Protein AF-A0A969G945-F1 (afdb_monomer_lite)

Radius of gyration: 23.34 Å; chains: 1; bounding box: 26×36×84 Å

Secondary structure (DSSP, 8-state):
-EE-HHHHHHHH---HHHHHHHHHTTSS-BTTTEEEETTTEEEEEHHHHHHHHHSTT-HHHHHHHHHHHHHHSGGGSPP-----------------

pLDDT: mean 87.3, std 15.82, range [42.25, 98.0]

Sequence (96 aa):
MFSNKQEIIQKIGLSASTLKRLRLSGQWIENIHWVRVGSRKIVYNHDLVMDWLVNQHDPNSHQKAIENYLTSLPSNKPKKSGRKPSPVQAVKGGGK

Foldseek 3Di:
DKDFLVVLCVVPVDDSVVVVCCVVVCVDPEPQQWHDDPDDGIIGDNVLVVQCVVCVVPVPSSVVVSVVVVCPDPVNDPDPPPPDDDDDDDDDDDDD

Structure (mmCIF, N/CA/C/O backbone):
data_AF-A0A969G945-F1
#
_entry.id   AF-A0A969G945-F1
#
loop_
_atom_site.group_PDB
_atom_site.id
_atom_site.type_symbol
_atom_site.label_atom_id
_atom_site.label_alt_id
_atom_site.label_comp_id
_atom_site.label_asym_id
_atom_site.label_entity_id
_atom_site.label_seq_id
_atom_site.pdbx_PDB_ins_code
_atom_site.Cartn_x
_atom_site.Cartn_y
_atom_site.Cartn_z
_atom_site.occupancy
_atom_site.B_iso_or_equiv
_atom_site.auth_seq_id
_atom_site.auth_comp_id
_atom_site.auth_asym_id
_atom_site.auth_atom_id
_atom_site.pdbx_PDB_model_num
ATOM 1 N N . MET A 1 1 ? 3.140 4.689 9.043 1.00 85.25 1 MET A N 1
ATOM 2 C CA . MET A 1 1 ? 2.575 6.061 8.858 1.00 85.25 1 MET A CA 1
ATOM 3 C C . MET A 1 1 ? 1.930 6.177 7.476 1.00 85.25 1 MET A C 1
ATOM 5 O O . MET A 1 1 ? 2.389 5.504 6.563 1.00 85.25 1 MET A O 1
ATOM 9 N N . PHE A 1 2 ? 0.893 7.007 7.291 1.00 94.62 2 PHE A N 1
ATOM 10 C CA . PHE A 1 2 ? 0.301 7.237 5.962 1.00 94.62 2 PHE A CA 1
ATOM 11 C C . PHE A 1 2 ? 0.907 8.454 5.258 1.00 94.62 2 PHE A C 1
ATOM 13 O O . PHE A 1 2 ? 1.147 9.479 5.892 1.00 94.62 2 PHE A O 1
ATOM 20 N N . SER A 1 3 ? 1.105 8.352 3.945 1.00 95.69 3 SER A N 1
ATOM 21 C CA . SER A 1 3 ? 1.666 9.422 3.113 1.00 95.69 3 SER A CA 1
ATOM 22 C C . SER A 1 3 ? 0.857 9.620 1.834 1.00 95.69 3 SER A C 1
ATOM 24 O O . SER A 1 3 ? 0.246 8.689 1.306 1.00 95.69 3 SER A O 1
ATOM 26 N N . ASN A 1 4 ? 0.826 10.848 1.322 1.00 96.19 4 ASN A N 1
ATOM 27 C CA . ASN A 1 4 ? 0.191 11.146 0.045 1.00 96.19 4 ASN A CA 1
ATOM 28 C C . ASN A 1 4 ? 1.058 10.681 -1.143 1.00 96.19 4 ASN A C 1
ATOM 30 O O . ASN A 1 4 ? 2.181 10.207 -0.978 1.00 96.19 4 ASN A O 1
ATOM 34 N N . LYS A 1 5 ? 0.527 10.819 -2.365 1.00 94.69 5 LYS A N 1
ATOM 35 C CA . LYS A 1 5 ? 1.205 10.388 -3.598 1.00 94.69 5 LYS A CA 1
ATOM 36 C C . LYS A 1 5 ? 2.599 11.008 -3.775 1.00 94.69 5 LYS A C 1
ATOM 38 O O . LYS A 1 5 ? 3.507 10.296 -4.171 1.00 94.69 5 LYS A O 1
ATOM 43 N N . GLN A 1 6 ? 2.763 12.307 -3.540 1.00 96.06 6 GLN A N 1
ATOM 44 C CA . GLN A 1 6 ? 4.055 12.970 -3.752 1.00 96.06 6 GLN A CA 1
ATOM 45 C C . GLN A 1 6 ? 5.076 12.522 -2.709 1.00 96.06 6 GLN A C 1
ATOM 47 O O . GLN A 1 6 ? 6.192 12.153 -3.057 1.00 96.06 6 GLN A O 1
ATOM 52 N N . GLU A 1 7 ? 4.652 12.460 -1.447 1.00 96.62 7 GLU A N 1
ATOM 53 C CA . GLU A 1 7 ? 5.502 12.005 -0.347 1.00 96.62 7 GLU A CA 1
ATOM 54 C C . GLU A 1 7 ? 5.991 10.570 -0.561 1.00 96.62 7 GLU A C 1
ATOM 56 O O . GLU A 1 7 ? 7.174 10.293 -0.388 1.00 96.62 7 GLU A O 1
ATOM 61 N N . ILE A 1 8 ? 5.108 9.643 -0.955 1.00 96.69 8 ILE A N 1
ATOM 62 C CA . ILE A 1 8 ? 5.522 8.248 -1.136 1.00 96.69 8 ILE A CA 1
ATOM 63 C C . ILE A 1 8 ? 6.482 8.098 -2.321 1.00 96.69 8 ILE A C 1
ATOM 65 O O . ILE A 1 8 ? 7.463 7.377 -2.194 1.00 96.69 8 ILE A O 1
ATOM 69 N N . ILE A 1 9 ? 6.262 8.824 -3.428 1.00 96.75 9 ILE A N 1
ATOM 70 C CA . ILE A 1 9 ? 7.167 8.834 -4.593 1.00 96.75 9 ILE A CA 1
ATOM 71 C C . ILE A 1 9 ? 8.567 9.281 -4.175 1.00 96.75 9 ILE A C 1
ATOM 73 O O . ILE A 1 9 ? 9.544 8.625 -4.525 1.00 96.75 9 ILE A O 1
ATOM 77 N N . GLN A 1 10 ? 8.661 10.363 -3.397 1.00 95.94 10 GLN A N 1
ATOM 78 C CA . GLN A 1 10 ? 9.942 10.869 -2.904 1.00 95.94 10 GLN A CA 1
ATOM 79 C C . GLN A 1 10 ? 10.648 9.869 -1.985 1.00 95.94 10 GLN A C 1
ATOM 81 O O . GLN A 1 10 ? 11.866 9.755 -2.037 1.00 95.94 10 GLN A O 1
ATOM 86 N N . LYS A 1 11 ? 9.894 9.131 -1.164 1.00 94.38 11 LYS A N 1
ATOM 87 C CA . LYS A 1 11 ? 10.463 8.165 -0.218 1.00 94.38 11 LYS A CA 1
ATOM 88 C C . LYS A 1 11 ? 10.934 6.872 -0.878 1.00 94.38 11 LYS A C 1
ATOM 90 O O . LYS A 1 11 ? 11.972 6.355 -0.490 1.00 94.38 11 LYS A O 1
ATOM 95 N N . ILE A 1 12 ? 10.170 6.337 -1.832 1.00 94.19 12 ILE A N 1
ATOM 96 C CA . ILE A 1 12 ? 10.427 4.999 -2.395 1.00 94.19 12 ILE A CA 1
ATOM 97 C C . ILE A 1 12 ? 11.090 5.026 -3.776 1.00 94.19 12 ILE A C 1
ATOM 99 O O . ILE A 1 12 ? 11.437 3.978 -4.310 1.00 94.19 12 ILE A O 1
ATOM 103 N N . GLY A 1 13 ? 11.200 6.201 -4.402 1.00 94.62 13 GLY A N 1
ATOM 104 C CA . GLY A 1 13 ? 11.812 6.366 -5.724 1.00 94.62 13 GLY A CA 1
ATOM 105 C C . GLY A 1 13 ? 10.995 5.803 -6.895 1.00 94.62 13 GLY A C 1
ATOM 106 O O . GLY A 1 13 ? 11.464 5.806 -8.031 1.00 94.62 13 GLY A O 1
ATOM 107 N N . LEU A 1 14 ? 9.765 5.328 -6.665 1.00 94.44 14 LEU A N 1
ATOM 108 C CA . LEU A 1 14 ? 8.891 4.826 -7.728 1.00 94.44 14 LEU A CA 1
ATOM 109 C C . LEU A 1 14 ? 8.068 5.945 -8.362 1.00 94.44 14 LEU A C 1
ATOM 111 O O . LEU A 1 14 ? 7.539 6.818 -7.681 1.00 94.44 14 LEU A O 1
ATOM 115 N N . SER A 1 15 ? 7.868 5.863 -9.678 1.00 96.50 15 SER A N 1
ATOM 116 C CA . SER A 1 15 ? 7.040 6.824 -10.411 1.00 96.50 15 SER A CA 1
ATOM 117 C C . SER A 1 15 ? 5.551 6.732 -10.045 1.00 96.50 15 SER A C 1
ATOM 119 O O . SER A 1 15 ? 5.032 5.669 -9.693 1.00 96.50 15 SER A O 1
ATOM 121 N N . ALA A 1 16 ? 4.811 7.828 -10.245 1.00 95.94 16 ALA A N 1
ATOM 122 C CA . ALA A 1 16 ? 3.353 7.842 -10.091 1.00 95.94 16 ALA A CA 1
ATOM 123 C C . ALA A 1 16 ? 2.649 6.786 -10.967 1.00 95.94 16 ALA A C 1
ATOM 125 O O . ALA A 1 16 ? 1.649 6.194 -10.548 1.00 95.94 16 ALA A O 1
ATOM 126 N N . SER A 1 17 ? 3.174 6.547 -12.172 1.00 97.62 17 SER A N 1
ATOM 127 C CA . SER A 1 17 ? 2.675 5.536 -13.106 1.00 97.62 17 SER A CA 1
ATOM 128 C C . SER A 1 17 ? 2.865 4.126 -12.550 1.00 97.62 17 SER A C 1
ATOM 130 O O . SER A 1 17 ? 1.941 3.316 -12.612 1.00 97.62 17 SER A O 1
ATOM 132 N N . THR A 1 18 ? 4.015 3.858 -11.923 1.00 96.88 18 THR A N 1
ATOM 133 C CA . THR A 1 18 ? 4.294 2.591 -11.235 1.00 96.88 18 THR A CA 1
ATOM 134 C C . THR A 1 18 ? 3.317 2.369 -10.085 1.00 96.88 18 THR A C 1
ATOM 136 O O . THR A 1 18 ? 2.683 1.320 -10.036 1.00 96.88 18 THR A O 1
ATOM 139 N N . LEU A 1 19 ? 3.098 3.369 -9.220 1.00 96.31 19 LEU A N 1
ATOM 140 C CA . LEU A 1 19 ? 2.116 3.268 -8.130 1.00 96.31 19 LEU A CA 1
ATOM 141 C C . LEU A 1 19 ? 0.709 2.962 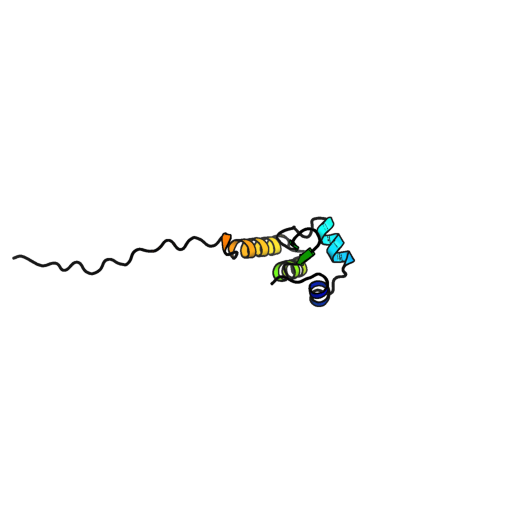-8.651 1.00 96.31 19 LEU A C 1
ATOM 143 O O . LEU A 1 19 ? -0.011 2.142 -8.089 1.00 96.31 19 LEU A O 1
ATOM 147 N N . LYS A 1 20 ? 0.294 3.630 -9.735 1.00 96.31 20 LYS A N 1
ATOM 148 C CA . LYS A 1 20 ? -1.003 3.372 -10.370 1.00 96.31 20 LYS A CA 1
ATOM 149 C C . LYS A 1 20 ? -1.080 1.932 -10.877 1.00 96.31 20 LYS A C 1
ATOM 151 O O . LYS A 1 20 ? -2.082 1.276 -10.617 1.00 96.31 20 LYS A O 1
ATOM 156 N N . ARG A 1 21 ? -0.035 1.442 -11.550 1.00 97.62 21 ARG A N 1
ATOM 157 C CA . ARG A 1 21 ? 0.033 0.064 -12.048 1.00 97.62 21 ARG A CA 1
ATOM 158 C C . ARG A 1 21 ? -0.079 -0.949 -10.911 1.00 97.62 21 ARG A C 1
ATOM 160 O O . ARG A 1 21 ? -0.935 -1.812 -11.006 1.00 97.62 21 ARG A O 1
ATOM 167 N N . LEU A 1 22 ? 0.711 -0.805 -9.844 1.00 96.31 22 LEU A N 1
ATOM 168 C CA . LEU A 1 22 ? 0.712 -1.725 -8.695 1.00 96.31 22 LEU A CA 1
ATOM 169 C C . LEU A 1 22 ? -0.662 -1.817 -8.014 1.00 96.31 22 LEU A C 1
ATOM 171 O O . LEU A 1 22 ? -1.092 -2.900 -7.625 1.00 96.31 22 LEU A O 1
ATOM 175 N N . ARG A 1 23 ? -1.381 -0.691 -7.913 1.00 96.12 23 ARG A N 1
ATOM 176 C CA . ARG A 1 23 ? -2.751 -0.672 -7.377 1.00 96.12 23 ARG A CA 1
ATOM 177 C C . ARG A 1 23 ? -3.758 -1.328 -8.316 1.00 96.12 23 ARG A C 1
ATOM 179 O O . ARG A 1 23 ? -4.610 -2.077 -7.859 1.00 96.12 23 ARG A O 1
ATOM 186 N N . LEU A 1 24 ? -3.691 -1.024 -9.613 1.00 96.12 24 LEU A N 1
ATOM 187 C CA . LEU A 1 24 ? -4.656 -1.537 -10.591 1.00 96.12 24 LEU A CA 1
ATOM 188 C C . LEU A 1 24 ? -4.425 -3.009 -10.946 1.00 96.12 24 LEU A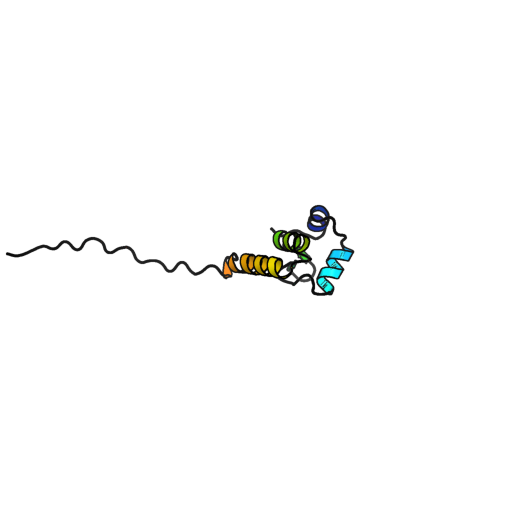 C 1
ATOM 190 O O . LEU A 1 24 ? -5.374 -3.682 -11.326 1.00 96.12 24 LEU A O 1
ATOM 194 N N . SER A 1 25 ? -3.196 -3.512 -10.817 1.00 96.00 25 SER A N 1
ATOM 195 C CA . SER A 1 25 ? -2.880 -4.927 -11.034 1.00 96.00 25 SER A CA 1
ATOM 196 C C . SER A 1 25 ? -3.232 -5.821 -9.845 1.00 96.00 25 SER A C 1
ATOM 198 O O . SER A 1 25 ? -3.131 -7.037 -9.964 1.00 96.00 25 SER A O 1
ATOM 200 N N . GLY A 1 26 ? -3.596 -5.244 -8.695 1.00 93.62 26 GLY A N 1
ATOM 201 C CA . GLY A 1 26 ? -3.874 -5.991 -7.467 1.00 93.62 26 GLY A CA 1
ATOM 202 C C . GLY A 1 26 ? -2.630 -6.421 -6.684 1.00 93.62 26 GLY A C 1
ATOM 203 O O . GLY A 1 26 ? -2.775 -7.022 -5.626 1.00 93.62 26 GLY A O 1
ATOM 204 N N . GLN A 1 27 ? -1.419 -6.074 -7.140 1.00 94.25 27 GLN A N 1
ATOM 205 C CA . GLN A 1 27 ? -0.192 -6.330 -6.370 1.00 94.25 27 GLN A CA 1
ATOM 206 C C . GLN A 1 27 ? -0.191 -5.557 -5.047 1.00 94.25 27 GLN A C 1
ATOM 208 O O . GLN A 1 27 ? 0.289 -6.055 -4.035 1.00 94.25 27 GLN A O 1
ATOM 213 N N . TRP A 1 28 ? -0.757 -4.346 -5.046 1.00 96.19 28 TRP A N 1
ATOM 214 C CA . TRP A 1 28 ? -0.991 -3.566 -3.836 1.00 96.19 28 TRP A CA 1
ATOM 215 C C . TRP A 1 28 ? -2.462 -3.579 -3.444 1.00 96.19 28 TRP A C 1
ATOM 217 O O . TRP A 1 28 ? -3.317 -2.972 -4.095 1.00 96.19 28 TRP A O 1
ATOM 227 N N . ILE A 1 29 ? -2.721 -4.221 -2.313 1.00 96.25 29 ILE A N 1
ATOM 228 C CA . ILE A 1 29 ? -4.053 -4.444 -1.754 1.00 96.25 29 ILE A CA 1
ATOM 229 C C . ILE A 1 29 ? -4.604 -3.153 -1.123 1.00 96.25 29 ILE A C 1
ATOM 231 O O . ILE A 1 29 ? -3.914 -2.487 -0.339 1.00 96.25 29 ILE A O 1
ATOM 235 N N . GLU A 1 30 ? -5.851 -2.803 -1.458 1.00 96.38 30 GLU A N 1
ATOM 236 C CA . GLU A 1 30 ? -6.586 -1.701 -0.822 1.00 96.38 30 GLU A CA 1
ATOM 237 C C . GLU A 1 30 ? -6.832 -2.003 0.665 1.00 96.38 30 GLU A C 1
ATOM 239 O O . GLU A 1 30 ? -7.022 -3.148 1.060 1.00 96.38 30 GLU A O 1
ATOM 244 N N . ASN A 1 31 ? -6.805 -0.974 1.507 1.00 95.44 31 ASN A N 1
ATOM 245 C CA . ASN A 1 31 ? -6.831 -1.039 2.973 1.00 95.44 31 ASN A CA 1
ATOM 246 C C . ASN A 1 31 ? -5.591 -1.653 3.641 1.00 95.44 31 ASN A C 1
ATOM 248 O O . ASN A 1 31 ? -5.494 -1.632 4.865 1.00 95.44 31 ASN A O 1
ATOM 252 N N . ILE A 1 32 ? -4.615 -2.112 2.855 1.00 96.44 32 ILE A N 1
ATOM 253 C CA . ILE A 1 32 ? -3.332 -2.629 3.344 1.00 96.44 32 ILE A CA 1
ATOM 254 C C . ILE A 1 32 ? -2.201 -1.687 2.925 1.00 96.44 32 ILE A C 1
ATOM 256 O O . ILE A 1 32 ? -1.602 -1.012 3.760 1.00 96.44 32 ILE A O 1
ATOM 260 N N . HIS A 1 33 ? -1.960 -1.580 1.617 1.00 97.62 33 HIS A N 1
ATOM 261 C CA . HIS A 1 33 ? -0.888 -0.767 1.034 1.00 97.62 33 HIS A CA 1
ATOM 262 C C . HIS A 1 33 ? -1.331 0.668 0.768 1.00 97.62 33 HIS A C 1
ATOM 264 O O . HIS A 1 33 ? -0.537 1.607 0.803 1.00 97.62 33 HIS A O 1
ATOM 270 N N . TRP A 1 34 ? -2.612 0.850 0.465 1.00 97.44 34 TRP A N 1
ATOM 271 C CA . TRP A 1 34 ? -3.199 2.144 0.162 1.00 97.44 34 TRP A CA 1
ATOM 272 C C . TRP A 1 34 ? -4.658 2.175 0.591 1.00 97.44 34 TRP A C 1
ATOM 274 O O . TRP A 1 34 ? -5.322 1.148 0.635 1.00 97.44 34 TRP A O 1
ATOM 284 N N . VAL A 1 35 ? -5.160 3.364 0.898 1.00 96.25 35 VAL A N 1
ATOM 285 C CA . VAL A 1 35 ? -6.538 3.590 1.338 1.00 96.25 35 VAL A CA 1
ATOM 286 C C . VAL A 1 35 ? -7.115 4.743 0.535 1.00 96.25 35 VAL A C 1
ATOM 288 O O . VAL A 1 35 ? -6.430 5.746 0.288 1.00 96.25 35 VAL A O 1
ATOM 291 N N . ARG A 1 36 ? -8.385 4.631 0.147 1.00 95.12 36 ARG A N 1
ATOM 292 C CA . ARG A 1 36 ? -9.142 5.750 -0.406 1.00 95.12 36 ARG A CA 1
ATOM 293 C C . ARG A 1 36 ? -9.774 6.569 0.722 1.00 95.12 36 ARG A C 1
ATOM 295 O O . ARG A 1 36 ? -10.568 6.067 1.507 1.00 95.12 36 ARG A O 1
ATOM 302 N N . VAL A 1 37 ? -9.431 7.851 0.794 1.00 94.06 37 VAL A N 1
ATOM 303 C CA . VAL A 1 37 ? -9.994 8.809 1.752 1.00 94.06 37 VAL A CA 1
ATOM 304 C C . VAL A 1 37 ? -10.993 9.692 1.004 1.00 94.06 37 VAL A C 1
ATOM 306 O O . VAL A 1 37 ? -10.620 10.614 0.277 1.00 94.06 37 VAL A O 1
ATOM 309 N N . GLY A 1 38 ? -12.282 9.384 1.140 1.00 89.88 38 GLY A N 1
ATOM 310 C CA . GLY A 1 38 ? -13.349 10.040 0.379 1.00 89.88 38 GLY A CA 1
ATOM 311 C C . GLY A 1 38 ? -13.363 9.634 -1.100 1.00 89.88 38 GLY A C 1
ATOM 312 O O . GLY A 1 38 ? -12.890 8.567 -1.473 1.00 89.88 38 GLY A O 1
ATOM 313 N N . SER A 1 39 ? -13.910 10.477 -1.977 1.00 85.50 39 SER A N 1
ATOM 314 C CA . SER A 1 39 ? -14.113 10.101 -3.387 1.00 85.50 39 SER A CA 1
ATOM 315 C C . SER A 1 39 ? -12.824 10.079 -4.220 1.00 85.50 39 SER A C 1
ATOM 317 O O . SER A 1 39 ? -12.680 9.254 -5.126 1.00 85.50 39 SER A O 1
ATOM 319 N N . ARG A 1 40 ? -11.873 10.979 -3.923 1.00 84.44 40 ARG A N 1
ATOM 320 C CA . ARG A 1 40 ? -10.743 11.287 -4.823 1.00 84.44 40 ARG A CA 1
ATOM 321 C C . ARG A 1 40 ? -9.348 11.150 -4.213 1.00 84.44 40 ARG A C 1
ATOM 323 O O . ARG A 1 40 ? -8.379 11.105 -4.968 1.00 84.44 40 ARG A O 1
ATOM 330 N N . LYS A 1 41 ? -9.206 11.109 -2.885 1.00 93.44 41 LYS A N 1
ATOM 331 C CA . LYS A 1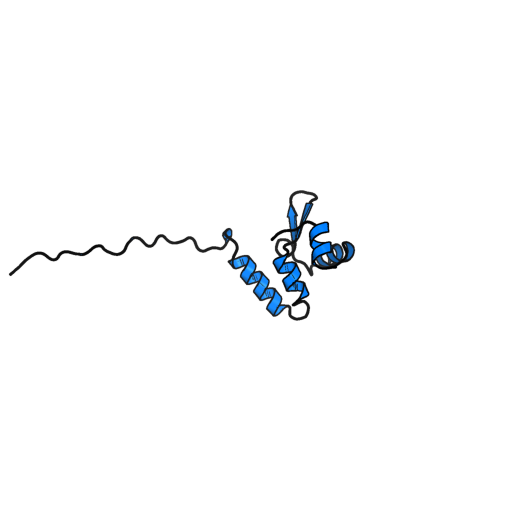 41 ? -7.883 11.102 -2.244 1.00 93.44 41 LYS A CA 1
ATOM 332 C C . LYS A 1 41 ? -7.432 9.671 -1.975 1.00 93.44 41 LYS A C 1
ATOM 334 O O . LYS A 1 41 ? -8.206 8.856 -1.491 1.00 93.44 41 LYS A O 1
ATOM 339 N N . ILE A 1 42 ? -6.169 9.384 -2.270 1.00 95.75 42 I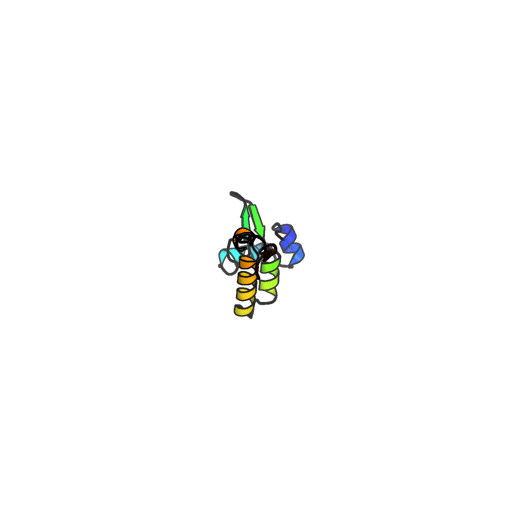LE A N 1
ATOM 340 C CA . ILE A 1 42 ? -5.511 8.120 -1.931 1.00 95.75 42 ILE A CA 1
ATOM 341 C C . ILE A 1 42 ? -4.316 8.436 -1.042 1.00 95.75 42 ILE A C 1
ATOM 343 O O . ILE A 1 42 ? -3.550 9.359 -1.333 1.00 95.75 42 ILE A O 1
ATOM 347 N N . VAL A 1 43 ? -4.169 7.661 0.024 1.00 97.12 43 VAL A N 1
ATOM 348 C CA . VAL A 1 43 ? -3.004 7.673 0.911 1.00 97.12 43 VAL A CA 1
ATOM 349 C C . VAL A 1 43 ? -2.384 6.284 0.940 1.00 97.12 43 VAL A C 1
ATOM 351 O O . VAL A 1 43 ? -3.080 5.289 0.756 1.00 97.12 43 VAL A O 1
ATOM 354 N N . TYR A 1 44 ? -1.078 6.218 1.148 1.00 98.00 44 TYR A N 1
ATOM 355 C CA . TYR A 1 44 ? -0.294 4.989 1.119 1.00 98.00 44 TYR A CA 1
ATOM 356 C C . TYR A 1 44 ? 0.200 4.659 2.516 1.00 98.00 44 TYR A C 1
ATOM 358 O O . TYR A 1 44 ? 0.664 5.553 3.224 1.00 98.00 44 TYR A O 1
ATOM 366 N N . ASN A 1 45 ? 0.102 3.392 2.901 1.00 97.06 45 ASN A N 1
ATOM 367 C CA . ASN A 1 45 ? 0.698 2.882 4.122 1.00 97.06 45 ASN A CA 1
ATOM 368 C C . ASN A 1 45 ? 2.196 2.696 3.884 1.00 97.06 45 ASN A C 1
ATOM 370 O O . ASN A 1 45 ? 2.616 1.753 3.218 1.00 97.06 45 ASN A O 1
ATOM 374 N N . HIS A 1 46 ? 2.990 3.627 4.401 1.00 94.88 46 HIS A N 1
ATOM 375 C CA . HIS A 1 46 ? 4.426 3.666 4.163 1.00 94.88 46 HIS A CA 1
ATOM 376 C C . HIS A 1 46 ? 5.125 2.370 4.577 1.00 94.88 46 HIS A C 1
ATOM 378 O O . HIS A 1 46 ? 5.969 1.874 3.839 1.00 94.88 46 HIS A O 1
ATOM 384 N N . ASP A 1 47 ? 4.744 1.814 5.726 1.00 95.00 47 ASP A N 1
ATOM 385 C CA . ASP A 1 47 ? 5.470 0.704 6.339 1.00 95.00 47 ASP A CA 1
ATOM 386 C C . ASP A 1 47 ? 5.298 -0.570 5.502 1.00 95.00 47 ASP A C 1
ATOM 388 O O . ASP A 1 47 ? 6.278 -1.229 5.173 1.00 95.00 47 ASP A O 1
ATOM 392 N N . LEU A 1 48 ? 4.072 -0.850 5.048 1.00 97.06 48 LEU A N 1
ATOM 393 C CA . LEU A 1 48 ? 3.804 -2.013 4.198 1.00 97.06 48 LEU A CA 1
ATOM 394 C C . LEU A 1 48 ? 4.266 -1.832 2.754 1.00 97.06 48 LEU A C 1
ATOM 396 O O . LEU A 1 48 ? 4.678 -2.800 2.129 1.00 97.06 48 LEU A O 1
ATOM 400 N N . VAL A 1 49 ? 4.240 -0.610 2.218 1.00 96.50 49 VAL A N 1
ATOM 401 C CA . VAL A 1 49 ? 4.818 -0.342 0.893 1.00 96.50 49 VAL A CA 1
ATOM 402 C C . VAL A 1 49 ? 6.331 -0.576 0.896 1.00 96.50 49 VAL A C 1
ATOM 404 O O . VAL A 1 49 ? 6.851 -1.168 -0.046 1.00 96.50 49 VAL A O 1
ATOM 407 N N . MET A 1 50 ? 7.033 -0.128 1.938 1.00 95.44 50 MET A N 1
ATOM 408 C CA . MET A 1 50 ? 8.471 -0.366 2.083 1.00 95.44 50 MET A CA 1
ATOM 409 C C . MET A 1 50 ? 8.780 -1.845 2.307 1.00 95.44 50 MET A C 1
ATOM 411 O O . MET A 1 50 ? 9.672 -2.378 1.654 1.00 95.44 50 MET A O 1
ATOM 415 N N . ASP A 1 51 ? 8.022 -2.517 3.175 1.00 96.31 51 ASP A N 1
ATOM 416 C CA . ASP A 1 51 ? 8.181 -3.953 3.402 1.00 96.31 51 ASP A CA 1
ATOM 417 C C . ASP A 1 51 ? 7.983 -4.749 2.104 1.00 96.31 51 ASP A C 1
ATOM 419 O O . ASP A 1 51 ? 8.819 -5.579 1.757 1.00 96.31 51 ASP A O 1
ATOM 423 N N . TRP A 1 52 ? 6.950 -4.416 1.322 1.00 96.06 52 TRP A N 1
ATOM 424 C CA . TRP A 1 52 ? 6.714 -5.025 0.014 1.00 96.06 52 TRP A CA 1
ATOM 425 C C . TRP A 1 52 ? 7.907 -4.849 -0.930 1.00 96.06 52 TRP A C 1
ATOM 427 O O . TRP A 1 52 ? 8.263 -5.781 -1.638 1.00 96.06 52 TRP A O 1
ATOM 437 N N . LEU A 1 53 ? 8.554 -3.677 -0.940 1.00 94.50 53 LEU A N 1
ATOM 438 C CA . LEU A 1 53 ? 9.732 -3.438 -1.783 1.00 94.50 53 LEU A CA 1
ATOM 439 C C . LEU A 1 53 ? 10.931 -4.294 -1.376 1.00 94.50 53 LEU A C 1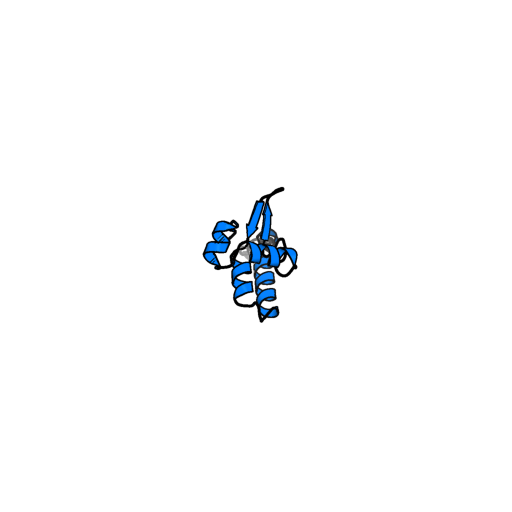
ATOM 441 O O . LEU A 1 53 ? 11.667 -4.757 -2.246 1.00 94.50 53 LEU A O 1
ATOM 445 N N . VAL A 1 54 ? 11.138 -4.508 -0.080 1.00 95.19 54 VAL A N 1
ATOM 446 C CA . VAL A 1 54 ? 12.223 -5.366 0.418 1.00 95.19 54 VAL A CA 1
ATOM 447 C C . VAL A 1 54 ? 11.911 -6.840 0.146 1.00 95.19 54 VAL A C 1
ATOM 449 O O . VAL A 1 54 ? 12.782 -7.585 -0.294 1.00 95.19 54 VAL A O 1
ATOM 452 N N . ASN A 1 55 ? 10.653 -7.239 0.333 1.00 95.12 55 ASN A N 1
ATOM 453 C CA . ASN A 1 55 ? 10.194 -8.626 0.278 1.00 95.12 55 ASN A CA 1
ATOM 454 C C . ASN A 1 55 ? 9.466 -8.979 -1.031 1.00 95.12 55 ASN A C 1
ATOM 456 O O . ASN A 1 55 ? 8.724 -9.955 -1.087 1.00 95.12 55 ASN A O 1
ATOM 460 N N . GLN A 1 56 ? 9.668 -8.224 -2.114 1.00 88.75 56 GLN A N 1
ATOM 461 C CA . GLN A 1 56 ? 8.949 -8.427 -3.386 1.00 88.75 56 GLN A CA 1
ATOM 462 C C . GLN A 1 56 ? 9.181 -9.814 -4.016 1.00 88.75 56 GLN A C 1
ATOM 464 O O . GLN A 1 56 ? 8.348 -10.295 -4.782 1.00 88.75 56 GLN A O 1
ATOM 469 N N . HIS A 1 57 ? 10.290 -10.473 -3.670 1.00 92.62 57 HIS A N 1
ATOM 470 C CA . HIS A 1 57 ? 10.609 -11.847 -4.076 1.00 92.62 57 HIS A CA 1
ATOM 471 C C . HIS A 1 57 ? 10.309 -12.894 -2.991 1.00 92.62 57 HIS A C 1
ATOM 473 O O . HIS A 1 57 ? 10.489 -14.085 -3.230 1.00 92.62 57 HIS A O 1
ATOM 479 N N . ASP A 1 58 ? 9.832 -12.464 -1.822 1.00 95.00 58 ASP A N 1
ATOM 480 C CA . ASP A 1 58 ? 9.422 -13.318 -0.709 1.00 95.00 58 ASP A CA 1
ATOM 481 C C . ASP A 1 58 ? 8.017 -12.917 -0.216 1.00 95.00 58 ASP A C 1
ATOM 483 O O . ASP A 1 58 ? 7.856 -12.232 0.804 1.00 95.00 58 ASP A O 1
ATOM 487 N N . PRO A 1 59 ? 6.964 -13.352 -0.934 1.00 92.56 59 PRO A N 1
ATOM 488 C CA . PRO A 1 59 ? 5.592 -13.006 -0.582 1.00 92.56 59 PRO A CA 1
ATOM 489 C C . PRO A 1 59 ? 5.184 -13.532 0.800 1.00 92.56 59 PRO A C 1
ATOM 491 O O . PRO A 1 59 ? 4.303 -12.949 1.427 1.00 92.56 59 PRO A O 1
ATOM 494 N N . ASN A 1 60 ? 5.825 -14.591 1.308 1.00 96.44 60 ASN A N 1
ATOM 495 C CA . ASN A 1 60 ? 5.513 -15.145 2.624 1.00 96.44 60 ASN A CA 1
ATOM 496 C C . ASN A 1 60 ? 5.999 -14.222 3.747 1.00 96.44 60 ASN A C 1
ATOM 498 O O . ASN A 1 60 ? 5.285 -14.015 4.729 1.00 96.44 60 ASN A O 1
ATOM 502 N N . SER A 1 61 ? 7.197 -13.649 3.610 1.00 96.62 61 SER A N 1
ATOM 503 C CA . SER A 1 61 ? 7.695 -12.653 4.566 1.00 96.62 61 SER A CA 1
ATOM 504 C C . SER A 1 61 ? 6.843 -11.390 4.544 1.00 96.62 61 SER A C 1
ATOM 506 O O . SER A 1 61 ? 6.453 -10.895 5.604 1.00 96.62 61 SER A O 1
ATOM 508 N N . HIS A 1 62 ? 6.449 -10.939 3.353 1.00 96.94 62 HIS A N 1
ATOM 509 C CA . HIS A 1 62 ? 5.543 -9.804 3.233 1.00 96.94 62 HIS A CA 1
ATOM 510 C C . HIS A 1 62 ? 4.162 -10.077 3.858 1.00 96.94 62 HIS A C 1
ATOM 512 O O . HIS A 1 62 ? 3.608 -9.238 4.569 1.00 96.94 62 HIS A O 1
ATOM 518 N N . GLN A 1 63 ? 3.621 -11.283 3.670 1.00 96.44 63 GLN A N 1
ATOM 519 C CA . GLN A 1 63 ? 2.352 -11.690 4.272 1.00 96.44 63 GLN A CA 1
ATOM 520 C C . GLN A 1 63 ? 2.399 -11.631 5.809 1.00 96.44 63 GLN A C 1
ATOM 522 O O . GLN A 1 63 ? 1.471 -11.116 6.436 1.00 96.44 63 GLN A O 1
ATOM 527 N N . LYS A 1 64 ? 3.509 -12.050 6.429 1.00 97.38 64 LYS A N 1
ATOM 528 C CA . LYS A 1 64 ? 3.712 -11.906 7.883 1.00 97.38 64 LYS A CA 1
ATOM 529 C C . LYS A 1 64 ? 3.721 -10.441 8.321 1.00 97.38 64 LYS A C 1
ATOM 531 O O . LYS A 1 64 ? 3.172 -10.109 9.371 1.00 97.38 64 LYS A O 1
ATOM 536 N N . ALA A 1 65 ? 4.318 -9.546 7.533 1.00 96.94 65 ALA A N 1
ATOM 537 C CA . ALA A 1 65 ? 4.297 -8.114 7.827 1.00 96.94 65 ALA A CA 1
ATOM 538 C C . ALA A 1 65 ? 2.867 -7.545 7.795 1.00 96.94 65 ALA A C 1
ATOM 540 O O . ALA A 1 65 ? 2.496 -6.765 8.677 1.00 96.94 65 ALA A O 1
ATOM 541 N N . ILE A 1 66 ? 2.037 -7.987 6.843 1.00 96.81 66 ILE A N 1
ATOM 542 C CA . ILE A 1 66 ? 0.610 -7.636 6.785 1.00 96.81 66 ILE A CA 1
ATOM 543 C C . ILE A 1 66 ? -0.124 -8.123 8.043 1.00 96.81 66 ILE A C 1
ATOM 545 O O . ILE A 1 66 ? -0.855 -7.351 8.663 1.00 96.81 66 ILE A O 1
ATOM 549 N N . GLU A 1 67 ? 0.075 -9.374 8.452 1.00 96.75 67 GLU A N 1
ATOM 550 C CA . GLU A 1 67 ? -0.561 -9.946 9.649 1.00 96.75 67 GLU A CA 1
ATOM 551 C C . GLU A 1 67 ? -0.164 -9.193 10.922 1.00 96.75 67 GLU A C 1
ATOM 553 O O . GLU A 1 67 ? -1.015 -8.821 11.735 1.00 96.75 67 GLU A O 1
ATOM 558 N N . ASN A 1 68 ? 1.123 -8.883 11.066 1.00 96.25 68 ASN A N 1
ATOM 559 C CA . ASN A 1 68 ? 1.633 -8.080 12.174 1.00 96.25 68 ASN A CA 1
ATOM 560 C C . ASN A 1 68 ? 1.016 -6.675 12.180 1.00 96.25 68 ASN A C 1
ATOM 562 O O . ASN A 1 68 ? 0.594 -6.176 13.225 1.00 96.25 68 ASN A O 1
ATOM 566 N N . TYR A 1 69 ? 0.896 -6.044 11.012 1.00 95.44 69 TYR A N 1
ATOM 567 C CA . TYR A 1 69 ? 0.212 -4.762 10.886 1.00 95.44 69 TYR A CA 1
ATOM 568 C C . TYR A 1 69 ? -1.251 -4.861 11.341 1.00 95.44 69 TYR A C 1
ATOM 570 O O . TYR A 1 69 ? -1.666 -4.100 12.216 1.00 95.44 69 TYR A O 1
ATOM 578 N N . LEU A 1 70 ? -2.013 -5.828 10.823 1.00 94.56 70 LEU A N 1
ATOM 579 C CA . LEU A 1 70 ? -3.433 -6.012 11.142 1.00 94.56 70 LEU A CA 1
ATOM 580 C C . LEU A 1 70 ? -3.681 -6.356 12.618 1.00 94.56 70 LEU A C 1
ATOM 582 O O . LEU A 1 70 ? -4.667 -5.905 13.202 1.00 94.56 70 LEU A O 1
ATOM 586 N N . THR A 1 71 ? -2.796 -7.128 13.246 1.00 94.56 71 THR A N 1
ATOM 587 C CA . THR A 1 71 ? -2.869 -7.446 14.684 1.00 94.56 71 THR A CA 1
ATOM 588 C C . THR A 1 71 ? -2.487 -6.258 15.566 1.00 94.56 71 THR A C 1
ATOM 590 O O . THR A 1 71 ? -3.051 -6.090 16.647 1.00 94.56 71 THR A O 1
ATOM 593 N N . SER A 1 72 ? -1.596 -5.378 15.099 1.00 91.94 72 SER A N 1
ATOM 594 C CA . SER A 1 72 ? -1.217 -4.159 15.826 1.00 91.94 72 SER A CA 1
ATOM 595 C C . SER A 1 72 ? -2.316 -3.085 15.865 1.00 91.94 72 SER A C 1
ATOM 597 O O . SER A 1 72 ? -2.286 -2.196 16.731 1.00 91.94 72 SER A O 1
ATOM 599 N N . LEU A 1 73 ? -3.291 -3.154 14.947 1.00 91.94 73 LEU A N 1
ATOM 600 C CA . LEU A 1 73 ? -4.360 -2.166 14.836 1.00 91.94 73 LEU A CA 1
ATOM 601 C C . LEU A 1 73 ? -5.167 -2.077 16.141 1.00 91.94 73 LEU A C 1
ATOM 603 O O . LEU A 1 73 ? -5.550 -3.106 16.697 1.00 91.94 73 LEU A O 1
ATOM 607 N N . PRO A 1 74 ? -5.511 -0.864 16.620 1.00 91.31 74 PRO A N 1
ATOM 608 C CA . PRO A 1 74 ? -6.314 -0.694 17.831 1.00 91.31 74 PRO A CA 1
ATOM 609 C C . PRO A 1 74 ? -7.626 -1.484 17.822 1.00 91.31 74 PRO A C 1
ATOM 611 O O . PRO A 1 74 ? -8.014 -2.017 18.856 1.00 91.31 74 PRO A O 1
ATOM 614 N N . SER A 1 75 ? -8.264 -1.606 16.654 1.00 89.69 75 SER A N 1
ATOM 615 C CA . SER A 1 75 ? -9.500 -2.372 16.466 1.00 89.69 75 SER A CA 1
ATOM 616 C C . SER A 1 75 ? -9.344 -3.871 16.731 1.00 89.69 75 SER A C 1
ATOM 618 O O . SER A 1 75 ? -10.332 -4.526 17.043 1.00 89.69 75 SER A O 1
ATOM 620 N N . ASN A 1 76 ? -8.126 -4.407 16.614 1.00 88.88 76 ASN A N 1
ATOM 621 C CA . ASN A 1 76 ? -7.822 -5.824 16.803 1.00 88.88 76 ASN A CA 1
ATOM 622 C C . ASN A 1 76 ? -7.118 -6.108 18.142 1.00 8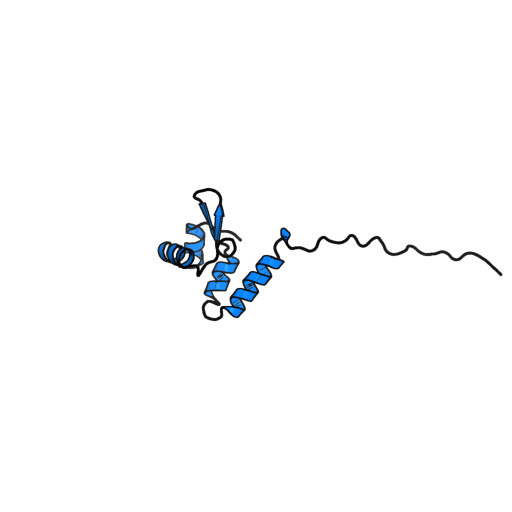8.88 76 ASN A C 1
ATOM 624 O O . ASN A 1 76 ? -6.783 -7.251 18.449 1.00 88.88 76 ASN A O 1
ATOM 628 N N . LYS A 1 77 ? -6.890 -5.078 18.972 1.00 84.00 77 LYS A N 1
ATOM 629 C CA . LYS A 1 77 ? -6.313 -5.279 20.303 1.00 84.00 77 LYS A CA 1
ATOM 630 C C . LYS A 1 77 ? -7.329 -6.008 21.184 1.00 84.00 77 LYS A C 1
ATOM 632 O O . LYS A 1 77 ? -8.476 -5.559 21.275 1.00 84.00 77 LYS A O 1
ATOM 637 N N . PRO A 1 78 ? -6.931 -7.086 21.884 1.00 80.62 78 PRO A N 1
ATOM 638 C CA . PRO A 1 78 ? -7.823 -7.753 22.815 1.00 80.62 78 PRO A CA 1
ATOM 639 C C . PRO A 1 78 ? -8.289 -6.734 23.856 1.00 80.62 78 PRO A C 1
ATOM 641 O O . PRO A 1 78 ? -7.480 -5.994 24.429 1.00 80.62 78 PRO A O 1
ATOM 644 N N . LYS A 1 79 ? -9.606 -6.672 24.091 1.00 75.38 79 LYS A N 1
ATOM 645 C CA . LYS A 1 79 ? -10.162 -5.858 25.176 1.00 75.38 79 LYS A CA 1
ATOM 646 C C . LYS A 1 79 ? -9.443 -6.291 26.445 1.00 75.38 79 LYS A C 1
ATOM 648 O O . LYS A 1 79 ? -9.490 -7.471 26.784 1.00 75.38 79 LYS A O 1
ATOM 653 N N . LYS A 1 80 ? -8.754 -5.363 27.120 1.00 67.75 80 LYS A N 1
ATOM 654 C CA . LYS A 1 80 ? -8.142 -5.626 28.426 1.00 67.75 80 LYS A CA 1
ATOM 655 C C . LYS A 1 80 ? -9.264 -6.114 29.339 1.00 67.75 80 LYS A C 1
ATOM 657 O O . LYS A 1 80 ? -10.037 -5.298 29.835 1.00 67.75 80 LYS A O 1
ATOM 662 N N . SER A 1 81 ? -9.415 -7.429 29.505 1.00 59.22 81 SER A N 1
ATOM 663 C CA . SER A 1 81 ? -10.357 -7.965 30.475 1.00 59.22 81 SER A CA 1
ATOM 664 C C . SER A 1 81 ? -9.854 -7.461 31.815 1.00 59.22 81 SER A C 1
ATOM 666 O O . SER A 1 81 ? -8.735 -7.797 32.211 1.00 59.22 81 SER A O 1
ATOM 668 N N . GLY A 1 82 ? -10.616 -6.580 32.459 1.00 59.09 82 GLY A N 1
ATOM 669 C CA . GLY A 1 82 ? -10.273 -6.081 33.778 1.00 59.09 82 GLY A CA 1
ATOM 670 C C . GLY A 1 82 ? -10.073 -7.276 34.696 1.00 59.09 82 GLY A C 1
ATOM 671 O O . GLY A 1 82 ? -11.033 -7.949 35.067 1.00 59.09 82 GLY A O 1
ATOM 672 N N . ARG A 1 83 ? -8.818 -7.570 35.036 1.00 55.66 83 ARG A N 1
ATOM 673 C CA . ARG A 1 83 ? -8.509 -8.469 36.137 1.00 55.66 83 ARG A CA 1
ATOM 674 C C . ARG A 1 83 ? -9.046 -7.766 37.379 1.00 55.66 83 ARG A C 1
ATOM 676 O O . ARG A 1 83 ? -8.480 -6.763 37.807 1.00 55.66 83 ARG A O 1
ATOM 683 N N . LYS A 1 84 ? -10.185 -8.238 37.897 1.00 53.97 84 LYS A N 1
ATOM 684 C CA . LYS A 1 84 ? -10.650 -7.864 39.238 1.00 53.97 84 LYS A CA 1
ATOM 685 C C . LYS A 1 84 ? -9.509 -8.161 40.232 1.00 53.97 84 LYS A C 1
ATOM 687 O O . LYS A 1 84 ? -8.771 -9.127 40.015 1.00 53.97 84 LYS A O 1
ATOM 692 N N . PRO A 1 85 ? -9.312 -7.296 41.239 1.00 53.16 85 PRO A N 1
ATOM 693 C CA . PRO A 1 85 ? -8.100 -7.258 42.048 1.00 53.16 85 PRO A CA 1
ATOM 694 C C . PRO A 1 85 ? -7.873 -8.561 42.815 1.00 53.16 85 PRO A C 1
ATOM 696 O O . PRO A 1 85 ? -8.815 -9.285 43.138 1.00 53.16 85 PRO A O 1
ATOM 699 N N . SER A 1 86 ? -6.598 -8.833 43.096 1.00 56.50 86 SER A N 1
ATOM 700 C CA . SER A 1 86 ? -6.137 -9.891 43.993 1.00 56.50 86 SER A CA 1
ATOM 701 C C . SER A 1 86 ? -6.982 -9.939 45.275 1.00 56.50 86 SER A C 1
ATOM 703 O O . SER A 1 86 ? -7.316 -8.872 45.799 1.00 56.50 86 SER A O 1
ATOM 705 N N . PRO A 1 87 ? -7.307 -11.127 45.817 1.00 61.22 87 PRO A N 1
ATOM 706 C CA . PRO A 1 87 ? -7.996 -11.211 47.096 1.00 61.22 87 PRO A CA 1
ATOM 707 C C . PRO A 1 87 ? -7.136 -10.547 48.177 1.00 61.22 87 PRO A C 1
ATOM 709 O O . PRO A 1 87 ? -6.008 -10.973 48.432 1.00 61.22 87 PRO A O 1
ATOM 712 N N . VAL A 1 88 ? -7.661 -9.485 48.789 1.00 58.59 88 VAL A N 1
ATOM 713 C CA . VAL A 1 88 ? -7.146 -8.937 50.046 1.00 58.59 88 VAL A CA 1
ATOM 714 C C . VAL A 1 88 ? -7.340 -9.993 51.139 1.00 58.59 88 VAL A C 1
ATOM 716 O O . VAL A 1 88 ? -8.359 -10.678 51.182 1.00 58.59 88 VAL A O 1
ATOM 719 N N . GLN A 1 89 ? -6.310 -10.129 51.971 1.00 57.53 89 GLN A N 1
ATOM 720 C CA . GLN A 1 89 ? -6.125 -11.047 53.097 1.00 57.53 89 GLN A CA 1
ATOM 721 C C . GLN A 1 89 ? -7.416 -11.483 53.812 1.00 57.53 89 GLN A C 1
ATOM 723 O O . GLN A 1 89 ? -8.116 -10.676 54.420 1.00 57.53 89 GLN A O 1
ATOM 728 N N . ALA A 1 90 ? -7.663 -12.796 53.834 1.00 56.12 90 ALA A N 1
ATOM 729 C CA . ALA A 1 90 ? -8.544 -13.405 54.819 1.00 56.12 90 ALA A CA 1
ATOM 730 C C . ALA A 1 90 ? -7.801 -13.475 56.161 1.00 56.12 90 ALA A C 1
ATOM 732 O O . ALA A 1 90 ? -6.982 -14.365 56.394 1.00 56.12 90 ALA A O 1
ATOM 733 N N . VAL A 1 91 ? -8.090 -12.519 57.039 1.00 56.88 91 VAL A N 1
ATOM 734 C CA . VAL A 1 91 ? -7.816 -12.636 58.470 1.00 56.88 91 VAL A CA 1
ATOM 735 C C . VAL A 1 91 ? -8.567 -13.861 59.005 1.00 56.88 91 VAL A C 1
ATOM 737 O O . VAL A 1 91 ? -9.795 -13.906 58.989 1.00 56.88 91 VAL A O 1
ATOM 740 N N . LYS A 1 92 ? -7.846 -14.893 59.454 1.00 55.00 92 LYS A N 1
ATOM 741 C CA . LYS A 1 92 ? -8.432 -15.950 60.285 1.00 55.00 92 LYS A CA 1
ATOM 742 C C . LYS A 1 92 ? -8.293 -15.535 61.743 1.00 55.00 92 LYS A C 1
ATOM 744 O O . LYS A 1 92 ? -7.218 -15.645 62.322 1.00 55.00 92 LYS A O 1
ATOM 749 N N . GLY A 1 93 ? -9.391 -15.053 62.313 1.00 45.59 93 GLY A N 1
ATOM 750 C CA . GLY A 1 93 ? -9.609 -15.106 63.751 1.00 45.59 93 GLY A CA 1
ATOM 751 C C . GLY A 1 93 ? -10.138 -16.484 64.164 1.00 45.59 93 GLY A C 1
ATOM 752 O O . GLY A 1 93 ? -10.960 -17.059 63.455 1.00 45.59 93 GLY A O 1
ATOM 753 N N . GLY A 1 94 ? -9.697 -16.957 65.334 1.00 42.25 94 GLY A N 1
ATOM 754 C CA . GLY A 1 94 ? -10.553 -17.683 66.281 1.00 42.25 94 GLY A CA 1
ATOM 755 C C . GLY A 1 94 ? -10.401 -19.206 66.424 1.00 42.25 94 GLY A C 1
ATOM 756 O O . GLY A 1 94 ? -10.806 -19.955 65.543 1.00 42.25 94 GLY A O 1
ATOM 757 N N . GLY A 1 95 ? -9.992 -19.615 67.637 1.00 46.00 95 GLY A N 1
ATOM 758 C CA . GLY A 1 95 ? -10.349 -20.873 68.323 1.00 46.00 95 GLY A CA 1
ATOM 759 C C . GLY A 1 95 ? -9.375 -22.034 68.090 1.00 46.00 95 GLY A C 1
ATOM 760 O O . GLY A 1 95 ? -9.149 -22.409 66.948 1.00 46.00 95 GLY A O 1
ATOM 761 N N . LYS A 1 96 ? -8.768 -22.671 69.093 1.00 44.28 96 LYS A N 1
ATOM 762 C CA . LYS A 1 96 ? -9.032 -22.805 70.535 1.00 44.28 96 LYS A CA 1
ATOM 763 C C . LYS A 1 96 ? -7.724 -22.727 71.319 1.00 44.28 96 LYS A C 1
ATOM 765 O O . LYS A 1 96 ? -6.686 -23.091 70.727 1.00 44.28 96 LYS A O 1
#